Protein AF-A0A4Q2XQB8-F1 (afdb_monomer)

Solvent-accessible surface area (backbone atoms only — not comparable to full-atom values): 8286 Å² total; per-residue (Å²): 107,51,44,61,48,48,54,50,34,58,75,70,64,38,54,69,57,53,56,72,40,36,87,60,36,54,72,52,36,62,95,35,70,68,56,48,50,53,50,50,52,49,48,51,51,49,50,54,50,52,52,49,52,52,53,24,51,55,29,43,76,73,67,37,41,58,64,20,44,52,60,51,52,63,48,34,77,78,45,74,82,42,67,66,63,52,50,55,49,60,71,40,42,82,76,31,46,70,43,53,49,24,47,50,53,13,54,52,28,52,72,34,88,78,60,35,48,75,61,13,41,55,26,18,51,49,21,28,70,75,37,76,85,41,63,69,26,51,52,48,38,49,54,45,49,54,48,54,64,52,61,79,69,113

Mean predicted aligned error: 4.5 Å

Sequence (154 aa):
MARNDFDRLLAEGNYREIARRQYELAPAIQGDATREDAFRQIVTNLTKIETALSKAGEFSKVGQNYAAWEQLAELREQFPDDPKLGREMELLAPKVADFTKALDEARKLENRTPKQTGSALAWYLKAGDIHPTSTMAQAGIQRVLDEVLTEDGN

Structure (mmCIF, N/CA/C/O backbone):
data_AF-A0A4Q2XQB8-F1
#
_entry.id   AF-A0A4Q2XQB8-F1
#
loop_
_atom_site.group_PDB
_atom_site.id
_atom_site.type_symbol
_atom_site.label_atom_id
_atom_site.label_alt_id
_atom_site.label_comp_id
_atom_site.label_asym_id
_atom_site.label_entity_id
_atom_site.label_seq_id
_atom_site.pdbx_PDB_ins_code
_atom_site.Cartn_x
_atom_site.Cartn_y
_atom_site.Cartn_z
_atom_site.occupancy
_atom_site.B_iso_or_equiv
_atom_site.auth_seq_id
_atom_site.auth_comp_id
_atom_site.auth_asym_id
_atom_site.auth_atom_id
_atom_site.pdbx_PDB_model_num
ATOM 1 N N . MET A 1 1 ? 11.867 1.683 -32.912 1.00 78.06 1 MET A N 1
ATOM 2 C CA . MET A 1 1 ? 10.472 1.373 -32.533 1.00 78.06 1 MET A CA 1
ATOM 3 C C . MET A 1 1 ? 10.358 1.188 -31.025 1.00 78.06 1 MET A C 1
ATOM 5 O O . MET A 1 1 ? 9.792 2.066 -30.398 1.00 78.06 1 MET A O 1
ATOM 9 N N . ALA A 1 2 ? 11.020 0.185 -30.435 1.00 83.44 2 ALA A N 1
ATOM 10 C CA . ALA A 1 2 ? 11.002 -0.079 -28.986 1.00 83.44 2 ALA A CA 1
ATOM 11 C C . ALA A 1 2 ? 11.373 1.123 -28.085 1.00 83.44 2 ALA A C 1
ATOM 13 O O . ALA A 1 2 ? 10.753 1.326 -27.050 1.00 83.44 2 ALA A O 1
ATOM 14 N N . ARG A 1 3 ? 12.319 1.984 -28.492 1.00 85.56 3 ARG A N 1
ATOM 15 C CA . ARG A 1 3 ? 12.633 3.223 -27.748 1.00 85.56 3 ARG A CA 1
ATOM 16 C C . ARG A 1 3 ? 11.465 4.219 -27.711 1.00 85.56 3 ARG A C 1
ATOM 18 O O . ARG A 1 3 ? 11.163 4.758 -26.656 1.00 85.56 3 ARG A O 1
ATOM 25 N N . ASN A 1 4 ? 10.781 4.417 -28.839 1.00 91.31 4 ASN A N 1
ATOM 26 C CA . ASN A 1 4 ? 9.598 5.284 -28.904 1.00 91.31 4 ASN A CA 1
ATOM 27 C C . ASN A 1 4 ? 8.425 4.668 -28.129 1.00 91.31 4 ASN A C 1
ATOM 29 O O . ASN A 1 4 ? 7.632 5.392 -27.536 1.00 91.31 4 ASN A O 1
ATOM 33 N N . ASP A 1 5 ? 8.327 3.335 -28.114 1.00 93.19 5 ASP A N 1
ATOM 34 C CA . ASP A 1 5 ? 7.340 2.631 -27.298 1.00 93.19 5 ASP A CA 1
ATOM 35 C C . ASP A 1 5 ? 7.600 2.823 -25.804 1.00 93.19 5 ASP A C 1
ATOM 37 O O . ASP A 1 5 ? 6.644 3.044 -25.069 1.00 93.19 5 ASP A O 1
ATOM 41 N N . PHE A 1 6 ? 8.860 2.778 -25.355 1.00 96.12 6 PHE A N 1
ATOM 42 C CA . PHE A 1 6 ? 9.209 3.090 -23.968 1.00 96.12 6 PHE A CA 1
ATOM 43 C C . PHE A 1 6 ? 8.726 4.492 -23.586 1.00 96.12 6 PHE A C 1
ATOM 45 O O . PHE A 1 6 ? 8.015 4.636 -22.596 1.00 96.12 6 PHE A O 1
ATOM 52 N N . ASP A 1 7 ? 9.042 5.502 -24.402 1.00 95.94 7 ASP A N 1
ATOM 53 C CA . ASP A 1 7 ? 8.639 6.888 -24.138 1.00 95.94 7 ASP A CA 1
ATOM 54 C C . ASP A 1 7 ? 7.114 7.046 -24.111 1.00 95.94 7 ASP A C 1
ATOM 56 O O . ASP A 1 7 ? 6.570 7.718 -23.235 1.00 95.94 7 ASP A O 1
ATOM 60 N N . ARG A 1 8 ? 6.411 6.388 -25.041 1.00 96.88 8 ARG A N 1
ATOM 61 C CA . ARG A 1 8 ? 4.948 6.388 -25.086 1.00 96.88 8 ARG A CA 1
ATOM 62 C C . ARG A 1 8 ? 4.351 5.746 -23.835 1.00 96.88 8 ARG A C 1
ATOM 64 O O . ARG A 1 8 ? 3.494 6.349 -23.201 1.00 96.88 8 ARG A O 1
ATOM 71 N N . LEU A 1 9 ? 4.810 4.552 -23.457 1.00 96.31 9 LEU A N 1
ATOM 72 C CA . LEU A 1 9 ? 4.318 3.858 -22.263 1.00 96.31 9 LEU A CA 1
ATOM 73 C C . LEU A 1 9 ? 4.630 4.644 -20.985 1.00 96.31 9 LEU A C 1
ATOM 75 O O . LEU A 1 9 ? 3.819 4.649 -20.064 1.00 96.31 9 LEU A O 1
ATOM 79 N N . LEU A 1 10 ? 5.786 5.310 -20.933 1.00 95.69 10 LEU A N 1
ATOM 80 C CA . LEU A 1 10 ? 6.184 6.155 -19.812 1.00 95.69 10 LEU A CA 1
ATOM 81 C C . LEU A 1 10 ? 5.248 7.360 -19.681 1.00 95.69 10 LEU A C 1
ATOM 83 O O . LEU A 1 10 ? 4.768 7.637 -18.585 1.00 95.69 10 LEU A O 1
ATOM 87 N N . ALA A 1 11 ? 4.949 8.029 -20.797 1.00 95.94 11 ALA A N 1
ATOM 88 C CA . ALA A 1 11 ? 4.020 9.156 -20.844 1.00 95.94 11 ALA A CA 1
ATOM 89 C C . ALA A 1 11 ? 2.573 8.750 -20.515 1.00 95.94 11 ALA A C 1
ATOM 91 O O . ALA A 1 11 ? 1.844 9.519 -19.898 1.00 95.94 11 ALA A O 1
ATOM 92 N N . GLU A 1 12 ? 2.162 7.540 -20.897 1.00 95.19 12 GLU A N 1
ATOM 93 C CA . GLU A 1 12 ? 0.846 6.973 -20.579 1.00 95.19 12 GLU A CA 1
ATOM 94 C C . GLU A 1 12 ? 0.745 6.436 -19.136 1.00 95.19 12 GLU A C 1
ATOM 96 O O . GLU A 1 12 ? -0.332 6.013 -18.725 1.00 95.19 12 GLU A O 1
ATOM 101 N N . GLY A 1 13 ? 1.844 6.397 -18.370 1.00 94.12 13 GLY A N 1
ATOM 102 C CA . GLY A 1 13 ? 1.863 5.798 -17.027 1.00 94.12 13 GLY A CA 1
ATOM 103 C C . GLY A 1 13 ? 1.722 4.269 -17.024 1.00 94.12 13 GLY A C 1
ATOM 104 O O . GLY A 1 13 ? 1.442 3.658 -15.993 1.00 94.12 13 GLY A O 1
ATOM 105 N N . ASN A 1 14 ? 1.947 3.614 -18.166 1.00 95.88 14 ASN A N 1
ATOM 106 C CA . ASN A 1 14 ? 1.797 2.171 -18.361 1.00 95.88 14 ASN A CA 1
ATOM 107 C C . ASN A 1 14 ? 3.006 1.381 -17.816 1.00 95.88 14 ASN A C 1
ATOM 109 O O . ASN A 1 14 ? 3.609 0.547 -18.497 1.00 95.88 14 ASN A O 1
ATOM 113 N N . TYR A 1 15 ? 3.359 1.619 -16.550 1.00 96.44 15 TYR A N 1
ATOM 114 C CA . TYR A 1 15 ? 4.560 1.089 -15.895 1.00 96.44 15 TYR A CA 1
ATOM 115 C C . TYR A 1 15 ? 4.623 -0.441 -15.885 1.00 96.44 15 TYR A C 1
ATOM 117 O O . TYR A 1 15 ? 5.683 -1.030 -16.098 1.00 96.44 15 TYR A O 1
ATOM 125 N N . ARG A 1 16 ? 3.483 -1.109 -15.684 1.00 95.94 16 ARG A N 1
ATOM 126 C CA . ARG A 1 16 ? 3.410 -2.579 -15.696 1.00 95.94 16 ARG A CA 1
ATOM 127 C C . ARG A 1 16 ? 3.739 -3.168 -17.063 1.00 95.94 16 ARG A C 1
ATOM 129 O O . ARG A 1 16 ? 4.392 -4.207 -17.127 1.00 95.94 16 ARG A O 1
ATOM 136 N N . GLU A 1 17 ? 3.333 -2.501 -18.140 1.00 96.19 17 GLU A N 1
ATOM 137 C CA . GLU A 1 17 ? 3.660 -2.937 -19.498 1.00 96.19 17 GLU A CA 1
ATOM 138 C C . GLU A 1 17 ? 5.144 -2.698 -19.811 1.00 96.19 17 GLU A C 1
ATOM 140 O O . GLU A 1 17 ? 5.779 -3.550 -20.431 1.00 96.19 17 GLU A O 1
ATOM 145 N N . ILE A 1 18 ? 5.732 -1.609 -19.296 1.00 96.06 18 ILE A N 1
ATOM 146 C CA . ILE A 1 18 ? 7.184 -1.373 -19.365 1.00 96.06 18 ILE A CA 1
ATOM 147 C C . ILE A 1 18 ? 7.952 -2.528 -18.712 1.00 96.06 18 ILE A C 1
ATOM 149 O O . ILE A 1 18 ? 8.858 -3.089 -19.327 1.00 96.06 18 ILE A O 1
ATOM 153 N N . ALA A 1 19 ? 7.575 -2.926 -17.493 1.00 95.12 19 ALA A N 1
ATOM 154 C CA . ALA A 1 19 ? 8.220 -4.050 -16.814 1.00 95.12 19 ALA A CA 1
ATOM 155 C C . ALA A 1 19 ? 7.983 -5.385 -17.530 1.00 95.12 19 ALA A C 1
ATOM 157 O O . ALA A 1 19 ? 8.902 -6.193 -17.647 1.00 95.12 19 ALA A O 1
ATOM 158 N N . ARG A 1 20 ? 6.780 -5.620 -18.067 1.00 95.12 20 ARG A N 1
ATOM 159 C CA . ARG A 1 20 ? 6.480 -6.828 -18.850 1.00 95.12 20 ARG A CA 1
ATOM 160 C C . ARG A 1 20 ? 7.372 -6.940 -20.087 1.00 95.12 20 ARG A C 1
ATOM 162 O O . ARG A 1 20 ? 7.856 -8.027 -20.396 1.00 95.12 20 ARG A O 1
ATOM 169 N N . ARG A 1 21 ? 7.611 -5.821 -20.773 1.00 95.62 21 ARG A N 1
ATOM 170 C CA . ARG A 1 21 ? 8.455 -5.727 -21.973 1.00 95.62 21 ARG A CA 1
ATOM 171 C C . ARG A 1 21 ? 9.924 -5.426 -21.652 1.00 95.62 21 ARG A C 1
ATOM 173 O O . ARG A 1 21 ? 10.668 -5.034 -22.545 1.00 95.62 21 ARG A O 1
ATOM 180 N N . GLN A 1 22 ? 10.384 -5.648 -20.417 1.00 93.75 22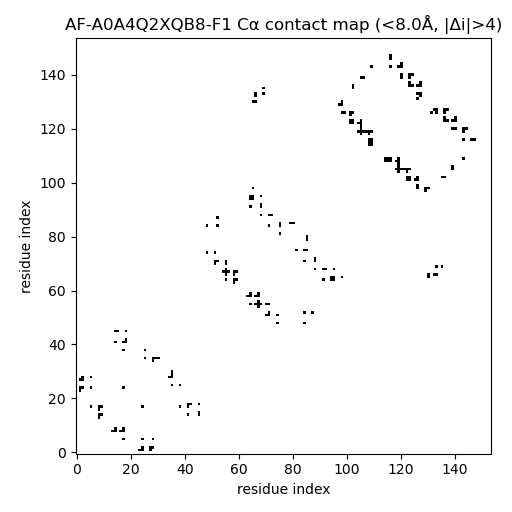 GLN A N 1
ATOM 181 C CA . GLN A 1 22 ? 11.744 -5.298 -19.981 1.00 93.75 22 GLN A CA 1
ATOM 182 C C . GLN A 1 22 ? 12.862 -5.812 -20.896 1.00 93.75 22 GLN A C 1
ATOM 184 O O . GLN A 1 22 ? 13.796 -5.075 -21.195 1.00 93.75 22 GLN A O 1
ATOM 189 N N . TYR A 1 23 ? 12.756 -7.052 -21.382 1.00 93.38 23 TYR A N 1
ATOM 190 C CA . TYR A 1 23 ? 13.778 -7.662 -22.238 1.00 93.38 23 TYR A CA 1
ATOM 191 C C . TYR A 1 23 ? 13.829 -7.050 -23.645 1.00 93.38 23 TYR A C 1
ATOM 193 O O . TYR A 1 23 ? 14.853 -7.142 -24.315 1.00 93.38 23 TYR A O 1
ATOM 201 N N . GLU A 1 24 ? 12.740 -6.418 -24.084 1.00 94.25 24 GLU A N 1
ATOM 202 C CA . GLU A 1 24 ? 12.658 -5.693 -25.352 1.00 94.25 24 GLU A CA 1
ATOM 203 C C . GLU A 1 24 ? 13.101 -4.231 -25.186 1.00 94.25 24 GLU A C 1
ATOM 205 O O . GLU A 1 24 ? 13.848 -3.701 -26.009 1.00 94.25 24 GLU A O 1
ATOM 210 N N . LEU A 1 25 ? 12.644 -3.573 -24.116 1.00 93.81 25 LEU A N 1
ATOM 211 C CA . LEU A 1 25 ? 12.842 -2.140 -23.908 1.00 93.81 25 LEU A CA 1
ATOM 212 C C . LEU A 1 25 ? 14.238 -1.812 -23.367 1.00 93.81 25 LEU A C 1
ATOM 214 O O . LEU A 1 25 ? 14.819 -0.822 -23.804 1.00 93.81 25 LEU A O 1
ATOM 218 N N . ALA A 1 26 ? 14.805 -2.634 -22.475 1.00 93.38 26 ALA A N 1
ATOM 219 C CA . ALA A 1 26 ? 16.089 -2.337 -21.836 1.00 93.38 26 ALA A CA 1
ATOM 220 C C . ALA A 1 26 ? 17.258 -2.192 -22.837 1.00 93.38 26 ALA A C 1
ATOM 222 O O . ALA A 1 26 ? 17.979 -1.199 -22.748 1.00 93.38 26 ALA A O 1
ATOM 223 N N . PRO A 1 27 ? 17.434 -3.074 -23.846 1.00 95.56 27 PRO A N 1
ATOM 224 C CA . PRO A 1 27 ? 18.454 -2.860 -24.876 1.00 95.56 27 PRO A CA 1
ATOM 225 C C . PRO A 1 27 ? 18.167 -1.634 -25.755 1.00 95.56 27 PRO A C 1
ATOM 227 O O . PRO A 1 27 ? 19.086 -0.976 -26.232 1.00 95.56 27 PRO A O 1
ATOM 230 N N . ALA A 1 28 ? 16.891 -1.304 -25.979 1.00 94.12 28 ALA A N 1
ATOM 231 C CA . ALA A 1 28 ? 16.488 -0.206 -26.857 1.00 94.12 28 ALA A CA 1
ATOM 232 C C . ALA A 1 28 ? 16.742 1.189 -26.259 1.00 94.12 28 ALA A C 1
ATOM 234 O O . ALA A 1 28 ? 16.848 2.167 -27.007 1.00 94.12 28 ALA A O 1
ATOM 235 N N . ILE A 1 29 ? 16.823 1.283 -24.932 1.00 95.19 29 ILE A N 1
ATOM 236 C CA . ILE A 1 29 ? 17.142 2.515 -24.199 1.00 95.19 29 ILE A CA 1
ATOM 237 C C . ILE A 1 29 ? 18.613 2.588 -23.770 1.00 95.19 29 ILE A C 1
ATOM 239 O O . ILE A 1 29 ? 19.011 3.581 -23.169 1.00 95.19 29 ILE A O 1
ATOM 243 N N . GLN A 1 30 ? 19.416 1.568 -24.093 1.00 94.31 30 GLN A N 1
ATOM 244 C CA . GLN A 1 30 ? 20.813 1.493 -23.683 1.00 94.31 30 GLN A CA 1
ATOM 245 C C . GLN A 1 30 ? 21.618 2.707 -24.175 1.00 94.31 30 GLN A C 1
ATOM 247 O O . GLN A 1 30 ? 21.525 3.112 -25.337 1.00 94.31 30 GLN A O 1
ATOM 252 N N . GLY A 1 31 ? 22.440 3.265 -23.287 1.00 93.56 31 GLY A N 1
ATOM 253 C CA . GLY A 1 31 ? 23.252 4.454 -23.549 1.00 93.56 31 GLY A CA 1
ATOM 254 C C . GLY A 1 31 ? 22.504 5.773 -23.344 1.00 93.56 31 GLY A C 1
ATOM 255 O O . GLY A 1 31 ? 23.075 6.835 -23.583 1.00 93.56 31 GLY A O 1
ATOM 256 N N . ASP A 1 32 ? 21.249 5.728 -22.893 1.00 96.00 32 ASP A N 1
ATOM 257 C CA . ASP A 1 32 ? 20.484 6.895 -22.466 1.00 96.00 32 ASP A CA 1
ATOM 258 C C . ASP A 1 32 ? 20.265 6.863 -20.952 1.00 96.00 32 ASP A C 1
ATOM 260 O O . ASP A 1 32 ? 19.365 6.189 -20.451 1.00 96.00 32 ASP A O 1
ATOM 264 N N . ALA A 1 33 ? 21.086 7.619 -20.223 1.00 96.25 33 ALA A N 1
ATOM 265 C CA . ALA A 1 33 ? 21.081 7.602 -18.764 1.00 96.25 33 ALA A CA 1
ATOM 266 C C . ALA A 1 33 ? 19.718 7.978 -18.155 1.00 96.25 33 ALA A C 1
ATOM 268 O O . ALA A 1 33 ? 19.319 7.398 -17.150 1.00 96.25 33 ALA A O 1
ATOM 269 N N . THR A 1 34 ? 18.980 8.914 -18.763 1.00 95.88 34 THR A N 1
ATOM 270 C CA . THR A 1 34 ? 17.672 9.346 -18.252 1.00 95.88 34 THR A CA 1
ATOM 271 C C . THR A 1 34 ? 16.631 8.241 -18.394 1.00 95.88 34 THR A C 1
ATOM 273 O O . THR A 1 34 ? 15.879 7.970 -17.458 1.00 95.88 34 THR A O 1
ATOM 276 N N . ARG A 1 35 ? 16.586 7.575 -19.552 1.00 96.06 35 ARG A N 1
ATOM 277 C CA . ARG A 1 35 ? 15.649 6.467 -19.781 1.00 96.06 35 ARG A CA 1
ATOM 278 C C . ARG A 1 35 ? 16.014 5.243 -18.949 1.00 96.06 35 ARG A C 1
ATOM 280 O O . ARG A 1 35 ? 15.122 4.607 -18.394 1.00 96.06 35 ARG A O 1
ATOM 287 N N . GLU A 1 36 ? 17.302 4.930 -18.837 1.00 97.00 36 GLU A N 1
ATOM 288 C CA . GLU A 1 36 ? 17.791 3.834 -17.997 1.00 97.00 36 GLU A CA 1
ATOM 289 C C . GLU A 1 36 ? 17.442 4.043 -16.518 1.00 97.00 36 GLU A C 1
ATOM 291 O O . GLU A 1 36 ? 17.016 3.096 -15.853 1.00 97.00 36 GLU A O 1
ATOM 296 N N . ASP A 1 37 ? 17.574 5.270 -16.006 1.00 97.56 37 ASP A N 1
ATOM 297 C CA . ASP A 1 37 ? 17.207 5.603 -14.628 1.00 97.56 37 ASP A CA 1
ATOM 298 C C . ASP A 1 37 ? 15.692 5.500 -14.401 1.00 97.56 37 ASP A C 1
ATOM 300 O O . ASP A 1 37 ? 15.243 4.807 -13.485 1.00 97.56 37 ASP A O 1
ATOM 304 N N . ALA A 1 38 ? 14.887 6.066 -15.308 1.00 96.69 38 ALA A N 1
ATOM 305 C CA . ALA A 1 38 ? 13.431 5.932 -15.263 1.00 96.69 38 ALA A CA 1
ATOM 306 C C . ALA A 1 38 ? 12.991 4.458 -15.288 1.00 96.69 38 ALA A C 1
ATOM 308 O O . ALA A 1 38 ? 12.158 4.032 -14.485 1.00 96.69 38 ALA A O 1
ATOM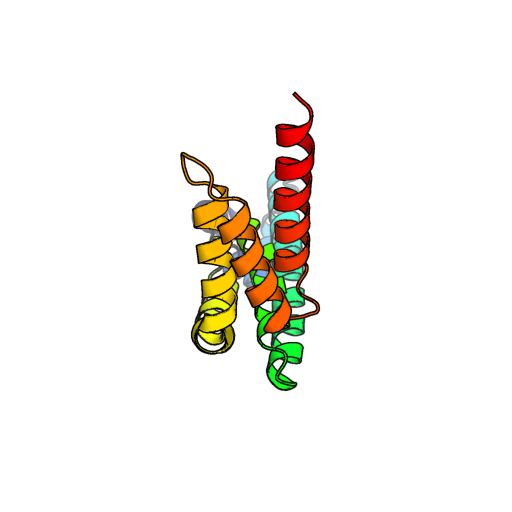 309 N N . PHE A 1 39 ? 13.584 3.651 -16.170 1.00 97.06 39 PHE A N 1
ATOM 310 C CA . PHE A 1 39 ? 13.318 2.218 -16.257 1.00 97.06 39 PHE A CA 1
ATOM 311 C C . PHE A 1 39 ? 13.674 1.489 -14.953 1.00 97.06 39 PHE A C 1
ATOM 313 O O . PHE A 1 39 ? 12.872 0.706 -14.437 1.00 97.06 39 PHE A O 1
ATOM 320 N N . ARG A 1 40 ? 14.843 1.780 -14.370 1.00 96.44 40 ARG A N 1
ATOM 321 C CA . ARG A 1 40 ? 15.279 1.208 -13.088 1.00 96.44 40 ARG A CA 1
ATOM 322 C C . ARG A 1 40 ? 14.324 1.562 -11.951 1.00 96.44 40 ARG A C 1
ATOM 324 O O . ARG A 1 40 ? 13.985 0.685 -11.150 1.00 96.44 40 ARG A O 1
ATOM 331 N N . GLN A 1 41 ? 13.877 2.814 -11.884 1.00 96.88 41 GLN A N 1
ATOM 332 C CA . GLN A 1 41 ? 12.930 3.262 -10.868 1.00 96.88 41 GLN A CA 1
ATOM 333 C C . GLN A 1 41 ? 11.589 2.534 -11.008 1.00 96.88 41 GLN A C 1
ATOM 335 O O . GLN A 1 41 ? 11.040 2.063 -10.012 1.00 96.88 41 GLN A O 1
ATOM 340 N N . ILE A 1 42 ? 11.092 2.367 -12.237 1.00 96.50 42 ILE A N 1
ATOM 341 C CA . ILE A 1 42 ? 9.852 1.632 -12.522 1.00 96.50 42 ILE A CA 1
ATOM 342 C C . ILE A 1 42 ? 9.953 0.178 -12.057 1.00 96.50 42 ILE A C 1
ATOM 344 O O . ILE A 1 42 ? 9.077 -0.295 -11.333 1.00 96.50 42 ILE A O 1
ATOM 348 N N . VAL A 1 43 ? 11.025 -0.527 -12.427 1.00 94.88 43 VAL A N 1
ATOM 349 C CA . VAL A 1 43 ? 11.223 -1.931 -12.032 1.00 94.88 43 VAL A CA 1
ATOM 350 C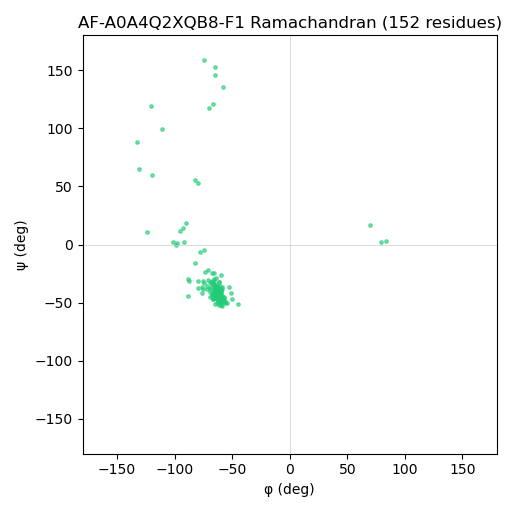 C . VAL A 1 43 ? 11.343 -2.062 -10.512 1.00 94.88 43 VAL A C 1
ATOM 352 O O . VAL A 1 43 ? 10.737 -2.959 -9.923 1.00 94.88 43 VAL A O 1
ATOM 355 N N . THR A 1 44 ? 12.058 -1.145 -9.857 1.00 96.56 44 THR A N 1
ATOM 356 C CA . THR A 1 44 ? 12.184 -1.108 -8.391 1.00 96.56 44 THR A CA 1
ATOM 357 C C . THR A 1 44 ? 10.825 -0.907 -7.718 1.00 96.56 44 THR A C 1
ATOM 359 O O . THR A 1 44 ? 10.454 -1.673 -6.826 1.00 96.56 44 THR A O 1
ATOM 362 N N . ASN A 1 45 ? 10.051 0.077 -8.178 1.00 96.69 45 ASN A N 1
ATOM 363 C CA . ASN A 1 45 ? 8.722 0.376 -7.648 1.00 96.69 45 ASN A CA 1
ATOM 364 C C . ASN A 1 45 ? 7.772 -0.812 -7.819 1.00 96.69 45 ASN A C 1
ATOM 366 O O . ASN A 1 45 ? 7.123 -1.231 -6.862 1.00 96.69 45 ASN A O 1
ATOM 370 N N . LEU A 1 46 ? 7.736 -1.415 -9.007 1.00 97.06 46 LEU A N 1
ATOM 371 C CA . LEU A 1 46 ? 6.887 -2.576 -9.263 1.00 97.06 46 LEU A CA 1
ATOM 372 C C . LEU A 1 46 ? 7.314 -3.795 -8.449 1.00 97.06 46 LEU A C 1
ATOM 374 O O . LEU A 1 46 ? 6.456 -4.511 -7.948 1.00 97.06 46 LEU A O 1
ATOM 378 N N . THR A 1 47 ? 8.613 -4.004 -8.235 1.00 96.00 47 THR A N 1
ATOM 379 C CA . THR A 1 47 ? 9.105 -5.078 -7.358 1.00 96.00 47 THR A CA 1
ATOM 380 C C . THR A 1 47 ? 8.627 -4.882 -5.918 1.00 96.00 47 THR A C 1
ATOM 382 O O . THR A 1 47 ? 8.184 -5.841 -5.278 1.00 96.00 47 THR A O 1
ATOM 385 N N . LYS A 1 48 ? 8.651 -3.640 -5.412 1.00 96.75 48 LYS A N 1
ATOM 386 C CA . LYS A 1 48 ? 8.097 -3.293 -4.094 1.00 96.75 48 LYS A CA 1
ATOM 387 C C . LYS A 1 48 ? 6.600 -3.608 -4.024 1.00 96.75 48 LYS A C 1
ATOM 389 O O . LYS A 1 48 ? 6.162 -4.236 -3.061 1.00 96.75 48 LYS A O 1
ATOM 394 N N . ILE A 1 49 ? 5.842 -3.235 -5.058 1.00 97.44 49 ILE A N 1
ATOM 395 C CA . ILE A 1 49 ? 4.403 -3.518 -5.153 1.00 97.44 49 ILE A CA 1
ATOM 396 C C . ILE A 1 49 ? 4.131 -5.023 -5.170 1.00 97.44 49 ILE A C 1
ATOM 398 O O . ILE A 1 49 ? 3.365 -5.513 -4.347 1.00 97.44 49 ILE A O 1
ATOM 402 N N . GLU A 1 50 ? 4.787 -5.784 -6.043 1.00 97.19 50 GLU A N 1
ATOM 403 C CA . GLU A 1 50 ? 4.580 -7.233 -6.150 1.00 97.19 50 GLU A CA 1
ATOM 404 C C . GLU A 1 50 ? 4.946 -7.980 -4.862 1.00 97.19 50 GLU A C 1
ATOM 406 O O . GLU A 1 50 ? 4.235 -8.900 -4.456 1.00 97.19 50 GLU A O 1
ATOM 411 N N . THR A 1 51 ? 6.006 -7.552 -4.174 1.00 97.38 51 THR A N 1
ATOM 412 C CA . THR A 1 51 ? 6.396 -8.130 -2.879 1.00 97.38 51 THR A CA 1
ATOM 413 C C . THR A 1 51 ? 5.310 -7.913 -1.827 1.00 97.38 51 THR A C 1
ATOM 415 O O . THR A 1 51 ? 4.945 -8.848 -1.111 1.00 97.38 51 THR A O 1
ATOM 418 N N . ALA A 1 52 ? 4.759 -6.700 -1.749 1.00 96.81 52 ALA A N 1
ATOM 419 C CA . ALA A 1 52 ? 3.688 -6.386 -0.811 1.00 96.81 52 ALA A CA 1
ATOM 420 C C . ALA A 1 52 ? 2.389 -7.132 -1.145 1.00 96.81 52 ALA A C 1
ATOM 422 O O . ALA A 1 52 ? 1.766 -7.688 -0.244 1.00 96.81 52 ALA A O 1
ATOM 423 N N . LEU A 1 53 ? 2.015 -7.219 -2.427 1.00 97.94 53 LEU A N 1
ATOM 424 C CA . LEU A 1 53 ? 0.841 -7.978 -2.872 1.00 97.94 53 LEU A CA 1
ATOM 425 C C . LEU A 1 53 ? 0.974 -9.466 -2.540 1.00 97.94 53 LEU A C 1
ATOM 427 O O . LEU A 1 53 ? 0.026 -10.071 -2.046 1.00 97.94 53 LEU A O 1
ATOM 431 N N . SER A 1 54 ? 2.157 -10.046 -2.755 1.00 97.62 54 SER A N 1
ATOM 432 C CA . SER A 1 54 ? 2.441 -11.434 -2.385 1.00 97.62 54 SER A CA 1
ATOM 433 C C . SER A 1 54 ? 2.264 -11.653 -0.879 1.00 97.62 54 SER A C 1
ATOM 435 O O . SER A 1 54 ? 1.510 -12.530 -0.455 1.00 97.62 54 SER A O 1
ATOM 437 N N . LYS A 1 55 ? 2.868 -10.787 -0.056 1.00 96.12 55 LYS A N 1
ATOM 438 C CA . LYS A 1 55 ? 2.769 -10.851 1.408 1.00 96.12 55 LYS A CA 1
ATOM 439 C C . LYS A 1 55 ? 1.328 -10.670 1.909 1.00 96.12 55 LYS A C 1
ATOM 441 O O . LYS A 1 55 ? 0.881 -11.429 2.765 1.00 96.12 55 LYS A O 1
ATOM 446 N N . ALA A 1 56 ? 0.585 -9.712 1.355 1.00 96.31 56 ALA A N 1
ATOM 447 C CA . ALA A 1 56 ? -0.830 -9.501 1.660 1.00 96.31 56 ALA A CA 1
ATOM 448 C C . ALA A 1 56 ? -1.689 -10.715 1.266 1.00 96.31 56 ALA A C 1
ATOM 450 O O . ALA A 1 56 ? -2.590 -11.108 2.009 1.00 96.31 56 ALA A O 1
ATOM 451 N N . GLY A 1 57 ? -1.370 -11.358 0.139 1.00 96.31 57 GLY A N 1
ATOM 452 C CA . GLY A 1 57 ? -1.986 -12.613 -0.282 1.00 96.31 57 GLY A CA 1
ATOM 453 C C . GLY A 1 57 ? -1.781 -13.735 0.737 1.00 96.31 57 GLY A C 1
ATOM 454 O O . GLY A 1 57 ? -2.744 -14.413 1.095 1.00 96.31 57 GLY A O 1
ATOM 455 N N . GLU A 1 58 ? -0.562 -13.899 1.259 1.00 96.75 58 GLU A N 1
ATOM 456 C CA . GLU A 1 58 ? -0.281 -14.878 2.319 1.00 96.75 58 GLU A CA 1
ATOM 457 C C . GLU A 1 58 ? -1.063 -14.580 3.605 1.00 96.75 58 GLU A C 1
ATOM 459 O O . GLU A 1 58 ? -1.671 -15.488 4.172 1.00 96.75 58 GLU A O 1
ATOM 464 N N . PHE A 1 59 ? -1.152 -13.313 4.022 1.00 95.38 59 PHE A N 1
ATOM 465 C CA . PHE A 1 59 ? -1.987 -12.929 5.164 1.00 95.38 59 PHE A CA 1
ATOM 466 C C . PHE A 1 59 ? -3.467 -13.239 4.947 1.00 95.38 59 PHE A C 1
ATOM 468 O O . PHE A 1 59 ? -4.114 -13.799 5.834 1.00 95.38 59 PHE A O 1
ATOM 475 N N . SER A 1 60 ? -4.010 -12.934 3.767 1.00 93.94 60 SER A N 1
ATOM 476 C CA . SER A 1 60 ? -5.417 -13.216 3.471 1.00 93.94 60 SER A CA 1
ATOM 477 C C . SER A 1 60 ? -5.713 -14.721 3.490 1.00 93.94 60 SER A C 1
ATOM 479 O O . SER A 1 60 ? -6.757 -15.123 4.008 1.00 93.94 60 SER A O 1
ATOM 481 N N . LYS A 1 61 ? -4.783 -15.570 3.019 1.00 95.44 61 LYS A N 1
ATOM 482 C CA . LYS A 1 61 ? -4.920 -17.040 3.069 1.00 95.44 61 LYS A CA 1
ATOM 483 C C . LYS A 1 61 ? -5.042 -17.579 4.493 1.00 95.44 61 LYS A C 1
ATOM 485 O O . LYS A 1 61 ? -5.783 -18.533 4.710 1.00 95.44 61 LYS A O 1
ATOM 490 N N . VAL A 1 62 ? -4.349 -16.971 5.456 1.00 95.50 62 VAL A N 1
ATOM 491 C CA . VAL A 1 62 ? -4.417 -17.357 6.878 1.00 95.50 62 VAL A CA 1
ATOM 492 C C . VAL A 1 62 ? -5.469 -16.567 7.668 1.00 95.50 62 VAL A C 1
ATOM 494 O O . VAL A 1 62 ? -5.464 -16.579 8.895 1.00 95.50 62 VAL A O 1
ATOM 497 N N . GLY A 1 63 ? -6.379 -15.866 6.981 1.00 93.12 63 GLY A N 1
ATOM 498 C CA . GLY A 1 63 ? -7.481 -15.121 7.598 1.00 93.12 63 GLY A CA 1
ATOM 499 C C . GLY A 1 63 ? -7.097 -13.755 8.177 1.00 93.12 63 GLY A C 1
ATOM 500 O O . GLY A 1 63 ? -7.959 -13.054 8.701 1.00 93.12 63 GLY A O 1
ATOM 501 N N . GLN A 1 64 ? -5.843 -13.324 8.040 1.00 95.56 64 GLN A N 1
ATOM 502 C CA . GLN A 1 64 ? -5.344 -12.032 8.523 1.00 95.56 64 GLN A CA 1
ATOM 503 C C . GLN A 1 64 ? -5.658 -10.895 7.531 1.00 95.56 64 GLN A C 1
ATOM 505 O O . GLN A 1 64 ? -4.773 -10.173 7.075 1.00 95.56 64 GLN A O 1
ATOM 510 N N . ASN A 1 65 ? -6.937 -10.726 7.178 1.00 97.31 65 ASN A N 1
ATOM 511 C CA . ASN A 1 65 ? -7.364 -9.753 6.162 1.00 97.31 65 ASN A CA 1
ATO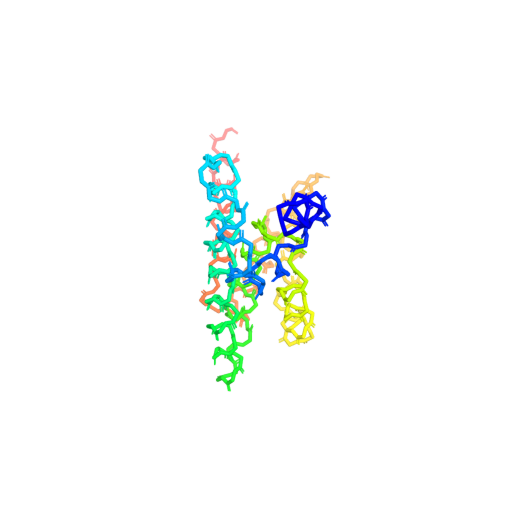M 512 C C . ASN A 1 65 ? -7.090 -8.294 6.568 1.00 97.31 65 ASN A C 1
ATOM 514 O O . ASN A 1 65 ? -6.731 -7.499 5.705 1.00 97.31 65 ASN A O 1
ATOM 518 N N . TYR A 1 66 ? -7.201 -7.952 7.858 1.00 97.12 66 TYR A N 1
ATOM 519 C CA . TYR A 1 66 ? -6.892 -6.603 8.354 1.00 97.12 66 TYR A CA 1
ATOM 520 C C . TYR A 1 66 ? -5.418 -6.243 8.135 1.00 97.12 66 TYR A C 1
ATOM 522 O O . TYR A 1 66 ? -5.121 -5.212 7.541 1.00 97.12 66 TYR A O 1
ATOM 530 N N . ALA A 1 67 ? -4.502 -7.147 8.501 1.00 95.50 67 ALA A N 1
ATOM 531 C CA . ALA A 1 67 ? -3.067 -6.957 8.291 1.00 95.50 67 ALA A CA 1
ATOM 532 C C . ALA A 1 67 ? -2.698 -6.906 6.798 1.00 95.50 67 ALA A C 1
ATOM 534 O O . ALA A 1 67 ? -1.835 -6.123 6.397 1.00 95.50 67 ALA A O 1
ATOM 535 N N . ALA A 1 68 ? -3.362 -7.724 5.969 1.00 97.12 68 ALA A N 1
ATOM 536 C CA . ALA A 1 68 ? -3.212 -7.679 4.517 1.00 97.12 68 ALA A CA 1
ATOM 537 C C . ALA A 1 68 ? -3.611 -6.306 3.962 1.00 97.12 68 ALA A C 1
ATOM 539 O O . ALA A 1 68 ? -2.857 -5.703 3.203 1.00 97.12 68 ALA A O 1
ATOM 540 N N . TRP A 1 69 ? -4.780 -5.802 4.362 1.00 97.75 69 TRP A N 1
ATOM 541 C CA . TRP A 1 69 ? -5.284 -4.518 3.895 1.00 97.75 69 TRP A CA 1
ATOM 542 C C . TRP 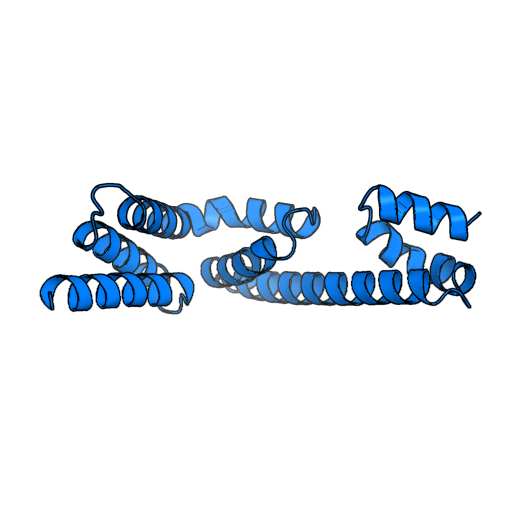A 1 69 ? -4.408 -3.357 4.357 1.00 97.75 69 TRP A C 1
ATOM 544 O O . TRP A 1 69 ? -4.067 -2.511 3.540 1.00 97.75 69 TRP A O 1
ATOM 554 N N . GLU A 1 70 ? -3.993 -3.337 5.623 1.00 95.44 70 GLU A N 1
ATOM 555 C CA . GLU A 1 70 ? -3.212 -2.234 6.191 1.00 95.44 70 GLU A CA 1
ATOM 556 C C . GLU A 1 70 ? -1.860 -2.060 5.485 1.00 95.44 70 GLU A C 1
ATOM 558 O O . GLU A 1 70 ? -1.490 -0.944 5.120 1.00 95.44 70 GLU A O 1
ATOM 563 N N . GLN A 1 71 ? -1.174 -3.166 5.170 1.00 94.69 71 GLN A N 1
ATOM 564 C CA . GLN A 1 71 ? 0.069 -3.119 4.391 1.00 94.69 71 GLN A CA 1
ATOM 565 C C . GLN A 1 71 ? -0.136 -2.588 2.969 1.00 94.69 71 GLN A C 1
ATOM 567 O O . GLN A 1 71 ? 0.721 -1.877 2.444 1.00 94.69 71 GLN A O 1
ATOM 572 N N . LEU A 1 72 ? -1.256 -2.933 2.327 1.00 97.38 72 LEU A N 1
ATOM 573 C CA . LEU A 1 72 ? -1.573 -2.417 0.996 1.00 97.38 72 LEU A CA 1
ATOM 574 C C . LEU A 1 72 ? -2.045 -0.959 1.040 1.00 97.38 72 LEU A C 1
ATOM 576 O O . LEU A 1 72 ? -1.763 -0.216 0.105 1.00 97.38 72 LEU A O 1
ATOM 580 N N . ALA A 1 73 ? -2.713 -0.533 2.114 1.00 95.69 73 ALA A N 1
ATOM 581 C CA . ALA A 1 73 ? -3.176 0.838 2.299 1.00 95.69 73 ALA A CA 1
ATOM 582 C C . ALA A 1 73 ? -2.005 1.820 2.421 1.00 95.69 73 ALA A C 1
ATOM 584 O O . ALA A 1 73 ? -1.986 2.819 1.707 1.00 95.69 73 ALA A O 1
ATOM 585 N N . GLU A 1 74 ? -0.990 1.500 3.229 1.00 92.75 74 GLU A N 1
ATOM 586 C CA . GLU A 1 74 ? 0.241 2.303 3.317 1.00 92.75 74 GLU A CA 1
ATOM 587 C C . GLU A 1 74 ? 0.951 2.395 1.955 1.00 92.75 74 GLU A C 1
ATOM 589 O O . GLU A 1 74 ? 1.440 3.446 1.539 1.00 92.75 74 GLU A O 1
ATOM 594 N N . LEU A 1 75 ? 0.974 1.289 1.209 1.00 95.81 75 LEU A N 1
ATOM 595 C CA . LEU A 1 75 ? 1.579 1.261 -0.116 1.00 95.81 75 LEU A CA 1
ATOM 596 C C . LEU A 1 75 ? 0.780 2.065 -1.148 1.00 95.81 75 LEU A C 1
ATOM 598 O O . LEU A 1 75 ? 1.366 2.644 -2.065 1.00 95.81 75 LEU A O 1
ATOM 602 N N . ARG A 1 76 ? -0.546 2.121 -1.001 1.00 95.94 76 ARG A N 1
ATOM 603 C CA . ARG A 1 76 ? -1.442 2.864 -1.892 1.00 95.94 76 ARG A CA 1
ATOM 604 C C . ARG A 1 76 ? -1.219 4.367 -1.817 1.00 95.94 76 ARG A C 1
ATOM 606 O O . ARG A 1 76 ? -1.389 5.029 -2.834 1.00 95.94 76 ARG A O 1
ATOM 613 N N . GLU A 1 77 ? -0.781 4.889 -0.674 1.00 93.88 77 GLU A N 1
ATOM 614 C CA . GLU A 1 77 ? -0.383 6.298 -0.548 1.00 93.88 77 GLU A CA 1
ATOM 615 C C . GLU A 1 77 ? 0.805 6.639 -1.464 1.00 93.88 77 GLU A C 1
ATOM 617 O O . GLU A 1 77 ? 0.882 7.742 -1.998 1.00 93.88 77 GLU A O 1
ATOM 622 N N . GLN A 1 78 ? 1.707 5.678 -1.697 1.00 94.56 78 GLN A N 1
ATOM 623 C CA . GLN A 1 78 ? 2.879 5.849 -2.565 1.00 94.56 78 GLN A CA 1
ATOM 624 C C . GLN A 1 78 ? 2.590 5.526 -4.036 1.00 94.56 78 GLN A C 1
ATOM 626 O O . GLN A 1 78 ? 3.228 6.086 -4.926 1.00 94.56 78 GLN A O 1
ATOM 631 N N . PHE A 1 79 ? 1.647 4.618 -4.301 1.00 95.69 79 PHE A N 1
ATOM 632 C CA . PHE A 1 79 ? 1.309 4.143 -5.646 1.00 95.69 79 PHE A CA 1
ATOM 633 C C . PHE A 1 79 ? -0.211 4.176 -5.886 1.00 95.69 79 PHE A C 1
ATOM 635 O O . PHE A 1 79 ? -0.833 3.122 -6.057 1.00 95.69 79 PHE A O 1
ATOM 642 N N . PRO A 1 80 ? -0.833 5.370 -5.899 1.00 95.19 80 PRO A N 1
ATOM 643 C CA . PRO A 1 80 ? -2.290 5.510 -5.964 1.00 95.19 80 PRO A CA 1
ATOM 644 C C . PRO A 1 80 ? -2.901 4.963 -7.262 1.00 95.19 80 PRO A C 1
ATOM 646 O O . PRO A 1 80 ? -4.036 4.475 -7.236 1.00 95.19 80 PRO A O 1
ATOM 649 N N . ASP A 1 81 ? -2.134 4.984 -8.353 1.00 93.62 81 ASP A N 1
ATOM 650 C CA . ASP A 1 81 ? -2.587 4.635 -9.702 1.00 93.62 81 ASP A CA 1
ATOM 651 C C . ASP A 1 81 ? -2.239 3.197 -10.121 1.00 93.62 81 ASP A C 1
ATOM 653 O O . ASP A 1 81 ? -2.540 2.796 -11.246 1.00 93.62 81 ASP A O 1
ATOM 657 N N . ASP A 1 82 ? -1.608 2.388 -9.253 1.00 97.06 82 ASP A N 1
ATOM 658 C CA . ASP A 1 82 ? -1.286 1.007 -9.622 1.00 97.06 82 ASP A CA 1
ATOM 659 C C . ASP A 1 82 ? -2.566 0.149 -9.710 1.00 97.06 82 ASP A C 1
ATOM 661 O O . ASP A 1 82 ? -3.245 -0.076 -8.700 1.00 97.06 82 ASP A O 1
ATOM 665 N N . PRO A 1 83 ? -2.901 -0.395 -10.896 1.00 95.50 83 PRO A N 1
ATOM 666 C CA . PRO A 1 83 ? -4.198 -1.030 -11.109 1.00 95.50 83 PRO A CA 1
ATOM 667 C C . PRO A 1 83 ? -4.337 -2.364 -10.368 1.00 95.50 83 PRO A C 1
ATOM 669 O O . PRO A 1 83 ? -5.438 -2.743 -9.970 1.00 95.50 83 PRO A O 1
ATOM 672 N N . LYS A 1 84 ? -3.235 -3.099 -10.164 1.00 96.69 84 LYS A N 1
ATOM 673 C CA . LYS A 1 84 ? -3.274 -4.386 -9.456 1.00 96.69 84 LYS A CA 1
ATOM 674 C C . LYS A 1 84 ? -3.407 -4.168 -7.952 1.00 96.69 84 LYS A C 1
ATOM 676 O O . LYS A 1 84 ? -4.205 -4.854 -7.324 1.00 96.69 84 LYS A O 1
ATOM 681 N N . LEU A 1 85 ? -2.677 -3.199 -7.397 1.00 97.69 85 LEU A N 1
ATOM 682 C CA . LEU A 1 85 ? -2.820 -2.783 -6.005 1.00 97.69 85 LEU A CA 1
ATOM 683 C C . LEU A 1 85 ? -4.253 -2.332 -5.713 1.00 97.69 85 LEU A C 1
ATOM 685 O O . LEU A 1 85 ? -4.850 -2.805 -4.749 1.00 97.69 85 LEU A O 1
ATOM 689 N N . GLY A 1 86 ? -4.827 -1.489 -6.578 1.00 96.81 86 GLY A N 1
ATOM 690 C CA . GLY A 1 86 ? -6.219 -1.059 -6.451 1.00 96.81 86 GLY A CA 1
ATOM 691 C C . GLY A 1 86 ? -7.198 -2.230 -6.420 1.00 96.81 86 GLY A C 1
ATOM 692 O O . GLY A 1 86 ? -8.004 -2.331 -5.497 1.00 96.81 86 GLY A O 1
ATOM 693 N N . ARG A 1 87 ? -7.056 -3.170 -7.359 1.00 96.94 87 ARG A N 1
ATOM 694 C CA . ARG A 1 87 ? -7.901 -4.366 -7.425 1.00 96.94 87 ARG A CA 1
ATOM 695 C C . ARG A 1 87 ? -7.803 -5.246 -6.175 1.00 96.94 87 ARG A C 1
ATOM 697 O O . ARG A 1 87 ? -8.829 -5.703 -5.681 1.00 96.94 87 ARG A O 1
ATOM 704 N N . GLU A 1 88 ? -6.603 -5.506 -5.657 1.00 97.44 88 GLU A N 1
ATOM 705 C CA . GLU A 1 88 ? -6.455 -6.322 -4.439 1.00 97.44 88 GLU A CA 1
ATOM 706 C C . GLU A 1 88 ? -7.083 -5.637 -3.217 1.00 97.44 88 GLU A C 1
ATOM 708 O O . GLU A 1 88 ? -7.741 -6.289 -2.404 1.00 97.44 88 GLU A O 1
ATOM 713 N N . MET A 1 89 ? -6.963 -4.310 -3.108 1.00 97.06 89 MET A N 1
ATOM 714 C CA . MET A 1 89 ? -7.639 -3.557 -2.049 1.00 97.06 89 MET A CA 1
ATOM 715 C C . MET A 1 89 ? -9.166 -3.635 -2.161 1.00 97.06 89 MET A C 1
ATOM 717 O O . MET A 1 89 ? -9.833 -3.802 -1.143 1.00 97.06 89 MET A O 1
ATOM 721 N N . GLU A 1 90 ? -9.726 -3.565 -3.371 1.00 96.94 90 GLU A N 1
ATOM 722 C CA . GLU A 1 90 ? -11.169 -3.731 -3.605 1.00 96.94 90 GLU A CA 1
ATOM 723 C C . GLU A 1 90 ? -11.667 -5.121 -3.184 1.00 96.94 90 GLU A C 1
ATOM 725 O O . GLU A 1 90 ? -12.733 -5.243 -2.579 1.00 96.94 90 GLU A O 1
ATOM 730 N N . LEU A 1 91 ? -10.883 -6.173 -3.440 1.00 96.44 91 LEU A N 1
ATOM 731 C CA . LEU A 1 91 ? -11.206 -7.538 -3.011 1.00 96.44 91 LEU A CA 1
ATOM 732 C C . LEU A 1 91 ? -11.154 -7.708 -1.486 1.00 96.44 91 LEU A C 1
ATOM 734 O O . LEU A 1 91 ? -11.893 -8.523 -0.924 1.00 96.44 91 LEU A O 1
ATOM 738 N N . LEU A 1 92 ? -10.281 -6.959 -0.810 1.00 96.62 92 LEU A N 1
ATOM 739 C CA . LEU A 1 92 ? -10.179 -6.952 0.648 1.00 96.62 92 LEU A CA 1
ATOM 740 C C . LEU A 1 92 ? -11.257 -6.089 1.309 1.00 96.62 92 LEU A C 1
ATOM 742 O O . LEU A 1 92 ? -11.699 -6.447 2.396 1.00 96.62 92 LEU A O 1
ATOM 746 N N . ALA A 1 93 ? -11.714 -5.015 0.661 1.00 96.00 93 ALA A N 1
ATOM 747 C CA . ALA A 1 93 ? -12.647 -4.032 1.216 1.00 96.00 93 ALA A CA 1
ATOM 748 C C . ALA A 1 93 ? -13.849 -4.629 1.979 1.00 96.00 93 ALA A C 1
ATOM 750 O O . ALA A 1 93 ? -14.042 -4.257 3.137 1.00 96.00 93 ALA A O 1
ATOM 751 N N . PRO A 1 94 ? -14.633 -5.586 1.435 1.00 96.88 94 PRO A N 1
ATOM 752 C CA . PRO A 1 94 ? -15.763 -6.151 2.176 1.00 96.88 94 PRO A CA 1
ATOM 753 C C . PRO A 1 94 ? -15.341 -6.953 3.417 1.00 96.88 94 PRO A C 1
ATOM 755 O O . PRO A 1 94 ? -16.126 -7.079 4.351 1.00 96.88 94 PRO A O 1
ATOM 758 N N . LYS A 1 95 ? -14.115 -7.491 3.446 1.00 96.31 95 LYS A N 1
ATOM 759 C CA . LYS A 1 95 ? -13.585 -8.295 4.560 1.00 96.31 95 LYS A CA 1
ATOM 760 C C . LYS A 1 95 ? -13.047 -7.451 5.712 1.00 96.31 95 LYS A C 1
ATOM 762 O O . LYS A 1 95 ? -12.804 -8.005 6.776 1.00 96.31 95 LYS A O 1
ATOM 767 N N . VAL A 1 96 ? -12.802 -6.162 5.476 1.00 97.25 96 VAL A N 1
ATOM 768 C CA . VAL A 1 96 ? -12.202 -5.246 6.458 1.00 97.25 96 VAL A CA 1
ATOM 769 C C . VAL A 1 96 ? -13.067 -4.014 6.729 1.00 97.25 96 VAL A C 1
ATOM 771 O O . VAL A 1 96 ? -12.603 -3.051 7.332 1.00 97.25 96 VAL A O 1
ATOM 774 N N . ALA A 1 97 ? -14.314 -4.015 6.252 1.00 97.25 97 ALA A N 1
ATOM 775 C CA . ALA A 1 97 ? -15.168 -2.831 6.212 1.00 97.25 97 ALA A CA 1
ATOM 776 C C . ALA A 1 97 ? -15.469 -2.234 7.598 1.00 97.25 97 ALA A C 1
ATOM 778 O O . ALA A 1 97 ? -15.646 -1.026 7.734 1.00 97.25 97 ALA A O 1
ATOM 779 N N . ASP A 1 98 ? -15.556 -3.066 8.631 1.00 97.19 98 ASP A N 1
ATOM 780 C CA . ASP A 1 98 ? -15.741 -2.647 10.019 1.00 97.19 98 ASP A CA 1
ATOM 781 C C . ASP A 1 98 ? -14.512 -1.913 10.571 1.00 97.19 98 ASP A C 1
ATOM 783 O O . ASP A 1 98 ? -14.655 -0.847 11.178 1.00 97.19 98 ASP A O 1
ATOM 787 N N . PHE A 1 99 ? -13.320 -2.443 10.301 1.00 97.81 99 PHE A N 1
ATOM 788 C CA . PHE A 1 99 ? -12.041 -1.838 10.651 1.00 97.81 99 PHE A CA 1
ATOM 789 C C . PHE A 1 99 ? -11.815 -0.520 9.907 1.00 97.81 99 PHE A C 1
ATOM 791 O O . PHE A 1 99 ? -11.561 0.507 10.540 1.00 97.81 99 PHE A O 1
ATOM 798 N N . THR A 1 100 ? -11.970 -0.509 8.579 1.00 96.88 100 THR A N 1
ATOM 799 C CA . THR A 1 100 ? -11.757 0.705 7.775 1.00 96.88 100 THR A CA 1
ATOM 800 C C . THR A 1 100 ? -12.755 1.790 8.145 1.00 96.88 100 THR A C 1
ATOM 802 O O . THR A 1 100 ? -12.369 2.941 8.312 1.00 96.88 100 THR A O 1
ATOM 805 N N . LYS A 1 101 ? -14.019 1.428 8.402 1.00 97.81 101 LYS A N 1
ATOM 806 C CA . LYS A 1 101 ? -15.020 2.370 8.910 1.00 97.81 101 LYS A CA 1
ATOM 807 C C . LYS A 1 101 ? -14.613 2.974 10.253 1.00 97.81 101 LYS A C 1
ATOM 809 O O . LYS A 1 101 ? -14.835 4.162 10.466 1.00 97.81 101 LYS A O 1
ATOM 814 N N . ALA A 1 102 ? -14.053 2.179 11.167 1.00 97.94 102 ALA A N 1
ATOM 815 C CA . ALA A 1 102 ? -13.604 2.694 12.455 1.00 97.94 102 ALA A CA 1
ATOM 816 C C . ALA A 1 102 ? -12.452 3.699 12.295 1.00 97.94 102 ALA A C 1
ATOM 818 O O . ALA A 1 102 ? -12.495 4.765 12.909 1.00 97.94 102 ALA A O 1
ATOM 819 N N . LEU A 1 103 ? -11.478 3.405 11.427 1.00 97.56 103 LEU A N 1
ATOM 820 C CA . LEU A 1 103 ? -10.399 4.338 11.094 1.00 97.56 103 LEU A CA 1
ATOM 821 C C . LEU A 1 103 ? -10.918 5.621 10.429 1.00 97.56 103 LEU A C 1
ATOM 823 O O . LEU A 1 103 ? -10.482 6.714 10.789 1.00 97.56 103 LEU A O 1
ATOM 827 N N . ASP A 1 104 ? -11.854 5.505 9.488 1.00 96.88 104 ASP A N 1
ATOM 828 C CA . ASP A 1 104 ? -12.404 6.648 8.756 1.00 96.88 104 ASP A CA 1
ATOM 829 C C . ASP A 1 104 ? -13.204 7.582 9.672 1.00 96.88 104 ASP A C 1
ATOM 831 O O . ASP A 1 104 ? -13.019 8.800 9.624 1.00 96.88 104 ASP A O 1
ATOM 835 N N . GLU A 1 105 ? -14.053 7.038 10.552 1.00 97.69 105 GLU A N 1
ATOM 836 C CA . GLU A 1 105 ? -14.777 7.848 11.540 1.00 97.69 105 GLU A CA 1
ATOM 837 C C . GLU A 1 105 ? -13.816 8.507 12.538 1.00 97.69 105 GLU A C 1
ATOM 839 O O . GLU A 1 105 ? -13.982 9.688 12.851 1.00 97.69 105 GLU A O 1
ATOM 844 N N . ALA A 1 106 ? -12.771 7.797 12.982 1.00 97.38 106 ALA A N 1
ATOM 845 C CA . ALA A 1 106 ? -11.751 8.369 13.857 1.00 97.38 106 ALA A CA 1
ATOM 846 C C . ALA A 1 106 ? -11.058 9.575 13.203 1.00 97.38 106 ALA A C 1
ATOM 848 O O . ALA A 1 106 ? -11.074 10.676 13.758 1.00 97.38 106 ALA A O 1
ATOM 849 N N . ARG A 1 107 ? -10.538 9.402 11.979 1.00 96.06 107 ARG A N 1
ATOM 850 C CA . ARG A 1 107 ? -9.874 10.466 11.203 1.00 96.06 107 ARG A CA 1
ATOM 851 C C . ARG A 1 107 ? -10.807 11.635 10.912 1.00 96.06 107 ARG A C 1
ATOM 853 O O . ARG A 1 107 ? -10.384 12.788 10.937 1.00 96.06 107 ARG A O 1
ATOM 860 N N . LYS A 1 108 ? -12.081 11.368 10.627 1.00 96.44 108 LYS A N 1
ATOM 861 C CA . LYS A 1 108 ? -13.082 12.411 10.377 1.00 96.44 108 LYS A CA 1
ATOM 862 C C . LYS A 1 108 ? -13.327 13.275 11.613 1.00 96.44 108 LYS A C 1
ATOM 864 O O . LYS A 1 108 ? -13.504 14.480 11.471 1.00 96.44 108 LYS A O 1
ATOM 869 N N . LEU A 1 109 ? -13.358 12.677 12.803 1.00 95.44 109 LEU A N 1
ATOM 870 C CA . LEU A 1 109 ? -13.566 13.382 14.072 1.00 95.44 109 LEU A CA 1
ATOM 871 C C . LEU A 1 109 ? -12.310 14.128 14.539 1.00 95.44 109 LEU A C 1
ATOM 873 O O . LEU A 1 109 ? -12.429 15.238 15.059 1.00 95.44 109 LEU A O 1
ATOM 877 N N . GLU A 1 110 ? -11.133 13.544 14.304 1.00 93.75 110 GLU A N 1
ATOM 878 C CA . GLU A 1 110 ? -9.817 14.161 14.529 1.00 93.75 110 GLU A CA 1
ATOM 879 C C . GLU A 1 110 ? -9.645 15.424 13.669 1.00 93.75 110 GLU A C 1
ATOM 881 O O . GLU A 1 110 ? -9.219 16.461 14.166 1.00 93.75 110 GLU A O 1
ATOM 886 N N . ASN A 1 111 ? -10.055 15.373 12.396 1.00 92.81 111 ASN A N 1
ATOM 887 C CA . ASN A 1 111 ? -9.880 16.474 11.440 1.00 92.81 111 ASN A CA 1
ATOM 888 C C . ASN A 1 111 ? -11.062 17.460 11.372 1.00 92.81 111 ASN A C 1
ATOM 890 O O . ASN A 1 111 ? -11.058 18.374 10.545 1.00 92.81 111 ASN A O 1
ATOM 894 N N . ARG A 1 112 ? -12.106 17.284 12.192 1.00 91.88 112 ARG A N 1
ATOM 895 C CA . ARG A 1 112 ? -13.271 18.184 12.195 1.00 91.88 112 ARG A CA 1
ATOM 896 C C . ARG A 1 112 ? -12.936 19.519 12.864 1.00 91.88 112 ARG A C 1
ATOM 898 O O . ARG A 1 112 ? -12.040 19.609 13.692 1.00 91.88 112 ARG A O 1
ATOM 905 N N . THR A 1 113 ? -13.714 20.557 12.562 1.00 86.94 113 THR A N 1
ATOM 906 C CA . THR A 1 113 ? -13.692 21.827 13.301 1.00 86.94 113 THR A CA 1
ATOM 907 C C . THR A 1 113 ? -15.081 22.112 13.898 1.00 86.94 113 THR A C 1
ATOM 909 O O . THR A 1 113 ? -16.042 22.218 13.130 1.00 86.94 113 THR A O 1
ATOM 912 N N . PRO A 1 114 ? -15.231 22.216 15.236 1.00 86.88 114 PRO A N 1
ATOM 913 C CA . PRO A 1 114 ? -14.213 21.931 16.253 1.00 86.88 114 PRO A CA 1
ATOM 914 C C . PRO A 1 114 ? -13.824 20.445 16.265 1.00 86.88 114 PRO A C 1
ATOM 916 O O . PRO A 1 114 ? -14.628 19.584 15.881 1.00 86.88 114 PRO A O 1
ATOM 919 N N . LYS A 1 115 ? -12.591 20.161 16.696 1.00 90.00 115 LYS A N 1
ATOM 920 C CA . LYS A 1 115 ? -12.088 18.793 16.830 1.00 90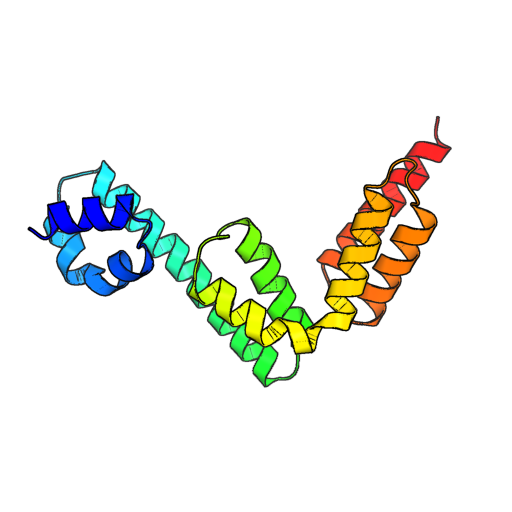.00 115 LYS A CA 1
ATOM 921 C C . LYS A 1 115 ? -12.882 18.048 17.894 1.00 90.00 115 LYS A C 1
ATOM 923 O O . LYS A 1 115 ? -13.337 18.634 18.874 1.00 90.00 115 LYS A O 1
ATOM 928 N N . GLN A 1 116 ? -13.073 16.749 17.692 1.00 91.88 116 GLN A N 1
ATOM 929 C CA . GLN A 1 116 ? -13.769 15.883 18.648 1.00 91.88 116 GLN A CA 1
ATOM 930 C C . GLN A 1 116 ? -12.828 14.780 19.127 1.00 91.88 116 GLN A C 1
ATOM 932 O O . GLN A 1 116 ? -13.103 13.596 18.938 1.00 91.88 116 GLN A O 1
ATOM 937 N N . THR A 1 117 ? -11.713 15.182 19.739 1.00 90.19 117 THR A N 1
ATOM 938 C CA . THR A 1 117 ? -10.602 14.316 20.176 1.00 90.19 117 THR A CA 1
ATOM 939 C C . THR A 1 117 ? -11.074 13.120 21.003 1.00 90.19 117 THR A C 1
ATOM 941 O O . THR A 1 117 ? -10.751 11.984 20.669 1.00 90.19 117 THR A O 1
ATOM 944 N N . GLY A 1 118 ? -11.951 13.318 21.994 1.00 91.31 118 GLY A N 1
ATOM 945 C CA . GLY A 1 118 ? -12.498 12.209 22.790 1.00 91.31 118 GLY A CA 1
ATOM 946 C C . GLY A 1 118 ? -13.291 11.180 21.967 1.00 91.31 118 GLY A C 1
ATOM 947 O O . GLY A 1 118 ? -13.175 9.975 22.187 1.00 91.31 118 GLY A O 1
ATOM 948 N N . SER A 1 119 ? -14.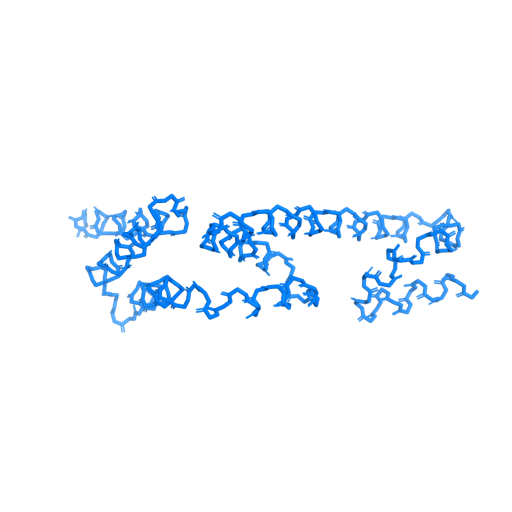059 11.636 20.972 1.00 94.44 119 SER A N 1
ATOM 949 C CA . SER A 1 119 ? -14.794 10.730 20.076 1.00 94.44 119 SER A CA 1
ATOM 950 C C . SER A 1 119 ? -13.861 10.059 19.064 1.00 94.44 119 SER A C 1
ATOM 952 O O . SER A 1 119 ? -14.022 8.872 18.785 1.00 94.44 119 SER A O 1
ATOM 954 N N . ALA A 1 120 ? -12.867 10.786 18.546 1.00 96.12 120 ALA A N 1
ATOM 955 C CA . ALA A 1 120 ? -11.838 10.239 17.666 1.00 96.12 120 ALA A CA 1
ATOM 956 C C . ALA A 1 120 ? -11.049 9.117 18.360 1.00 96.12 120 ALA A C 1
ATOM 958 O O . ALA A 1 120 ? -10.886 8.039 17.790 1.00 96.12 120 ALA A O 1
ATOM 959 N N . LEU A 1 121 ? -10.651 9.326 19.621 1.00 96.12 121 LEU A N 1
ATOM 960 C CA . LEU A 1 121 ? -9.958 8.325 20.432 1.00 96.12 121 LEU A CA 1
ATOM 961 C C . LEU A 1 121 ? -10.800 7.057 20.612 1.00 96.12 121 LEU A C 1
ATOM 963 O O . LEU A 1 121 ? -10.290 5.956 20.425 1.00 96.12 121 LEU A O 1
ATOM 967 N N . ALA A 1 122 ? -12.094 7.192 20.915 1.00 97.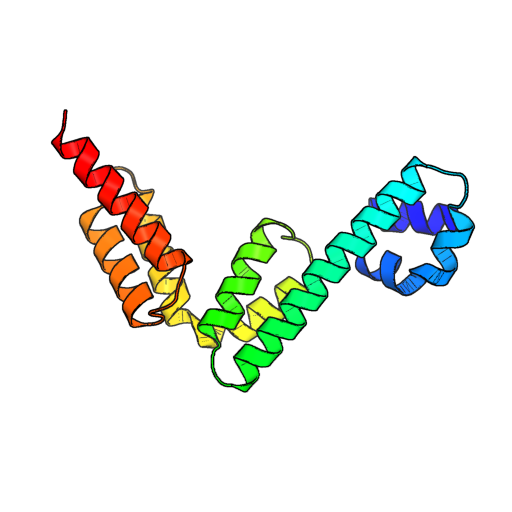12 122 ALA A N 1
ATOM 968 C CA . ALA A 1 122 ? -12.987 6.041 21.057 1.00 97.12 122 ALA A CA 1
ATOM 969 C C . ALA A 1 122 ? -13.066 5.197 19.769 1.00 97.12 122 ALA A C 1
ATOM 971 O O . ALA A 1 122 ? -13.061 3.966 19.828 1.00 97.12 122 ALA A O 1
ATOM 972 N N . TRP A 1 123 ? -13.093 5.841 18.598 1.00 98.06 123 TRP A N 1
ATOM 973 C CA . TRP A 1 123 ? -13.084 5.138 17.314 1.00 98.06 123 TRP A CA 1
ATOM 974 C C . TRP A 1 123 ? -11.735 4.496 16.987 1.00 98.06 123 TRP A C 1
ATOM 976 O O . TRP A 1 123 ? -11.719 3.367 16.495 1.00 98.06 123 TRP A O 1
ATOM 986 N N . TYR A 1 124 ? -10.613 5.142 17.316 1.00 98.00 124 TYR A N 1
ATOM 987 C CA . TYR A 1 124 ? -9.299 4.513 17.176 1.00 98.00 124 TYR A CA 1
ATOM 988 C C . TYR A 1 124 ? -9.123 3.307 18.108 1.00 98.00 124 TYR A C 1
ATOM 990 O O . TYR A 1 124 ? -8.597 2.280 17.682 1.00 98.00 124 TYR A O 1
ATOM 998 N N . LEU A 1 125 ? -9.624 3.377 19.345 1.00 97.19 125 LEU A N 1
ATOM 999 C CA . LEU A 1 125 ? -9.641 2.236 20.265 1.00 97.19 125 LEU A CA 1
ATOM 1000 C C . LEU A 1 125 ? -10.497 1.089 19.722 1.00 97.19 125 LEU A C 1
ATOM 1002 O O . LEU A 1 125 ? -10.082 -0.062 19.789 1.00 97.19 125 LEU A O 1
ATOM 1006 N N . LYS A 1 126 ? -11.649 1.392 19.113 1.00 97.62 126 LYS A N 1
ATOM 1007 C CA . LYS A 1 126 ? -12.463 0.386 18.421 1.00 97.62 126 LYS A CA 1
ATOM 1008 C C . LYS A 1 126 ? -11.725 -0.249 17.239 1.00 97.62 126 LYS A C 1
ATOM 1010 O O . LYS A 1 126 ? -11.821 -1.456 17.051 1.00 97.62 126 LYS A O 1
ATOM 1015 N N . ALA A 1 127 ? -10.989 0.532 16.449 1.00 97.50 127 ALA A N 1
ATOM 1016 C CA . ALA A 1 127 ? -10.152 -0.019 15.384 1.00 97.50 127 ALA A CA 1
ATOM 1017 C C . ALA A 1 127 ? -9.064 -0.952 15.951 1.00 97.50 127 ALA A C 1
ATOM 1019 O O . ALA A 1 127 ? -8.823 -2.016 15.386 1.00 97.50 127 ALA A O 1
ATOM 1020 N N . GLY A 1 128 ? -8.468 -0.593 17.095 1.00 96.25 128 GLY A N 1
ATOM 1021 C CA . GLY A 1 128 ? -7.527 -1.440 17.832 1.00 96.25 128 GLY A CA 1
ATOM 1022 C C . GLY A 1 128 ? -8.161 -2.705 18.423 1.00 96.25 128 GLY A C 1
ATOM 1023 O O . GLY A 1 128 ? -7.520 -3.744 18.440 1.00 96.25 128 GLY A O 1
ATOM 1024 N N . ASP A 1 129 ? -9.421 -2.669 18.850 1.00 97.19 129 ASP A N 1
ATOM 1025 C CA . ASP A 1 129 ? -10.146 -3.870 19.290 1.00 97.19 129 ASP A CA 1
ATOM 1026 C C . ASP A 1 129 ? -10.368 -4.856 18.127 1.00 97.19 129 ASP A C 1
ATOM 1028 O O . ASP A 1 129 ? -10.126 -6.055 18.263 1.00 97.19 129 ASP A O 1
ATOM 1032 N N . ILE A 1 130 ? -10.731 -4.343 16.943 1.00 96.69 130 ILE A N 1
ATOM 1033 C CA . ILE A 1 130 ? -10.906 -5.151 15.722 1.00 96.69 130 ILE A CA 1
ATOM 1034 C C . ILE A 1 130 ? -9.561 -5.710 15.225 1.00 96.69 130 ILE A C 1
ATOM 1036 O O . ILE A 1 130 ? -9.469 -6.877 14.835 1.00 96.69 130 ILE A O 1
ATOM 1040 N N . HIS A 1 131 ? -8.508 -4.887 15.236 1.00 96.38 131 HIS A N 1
ATOM 1041 C CA . HIS A 1 131 ? -7.160 -5.270 14.825 1.00 96.38 131 HIS A CA 1
ATOM 1042 C C . HIS A 1 131 ? -6.101 -4.805 15.848 1.00 96.38 131 HIS A C 1
ATOM 1044 O O . HIS A 1 131 ? -5.493 -3.746 15.675 1.00 96.38 131 HIS A O 1
ATOM 1050 N N . PRO A 1 132 ? -5.803 -5.620 16.883 1.00 94.69 132 PRO A N 1
ATOM 1051 C CA . PRO A 1 132 ? -4.909 -5.229 17.986 1.00 94.69 132 PRO A CA 1
ATOM 1052 C C . PRO A 1 132 ? -3.480 -4.865 17.584 1.00 94.69 132 PRO A C 1
ATOM 1054 O O . PRO A 1 132 ? -2.814 -4.085 18.264 1.00 94.69 132 PRO A O 1
ATOM 1057 N N . THR A 1 133 ? -2.999 -5.414 16.470 1.00 93.56 133 THR A N 1
ATOM 1058 C CA . THR A 1 133 ? -1.653 -5.150 15.948 1.00 93.56 133 THR A CA 1
ATOM 1059 C C . THR A 1 133 ? -1.623 -4.046 14.887 1.00 93.56 133 THR A C 1
ATOM 1061 O O . THR A 1 133 ? -0.609 -3.912 14.207 1.00 93.56 133 THR A O 1
ATOM 1064 N N . SER A 1 134 ? -2.712 -3.288 14.714 1.00 96.25 134 SER A N 1
ATOM 1065 C CA . SER A 1 134 ? -2.781 -2.190 13.745 1.00 96.25 134 SER A CA 1
ATOM 1066 C C . SER A 1 134 ? -1.835 -1.055 14.129 1.00 96.25 134 SER A C 1
ATOM 1068 O O . SER A 1 134 ? -1.982 -0.440 15.190 1.00 96.25 134 SER A O 1
ATOM 1070 N N . THR A 1 135 ? -0.900 -0.724 13.244 1.00 95.88 135 THR A N 1
ATOM 1071 C CA . THR A 1 135 ? -0.039 0.450 13.400 1.00 95.88 135 THR A CA 1
ATOM 1072 C C . THR A 1 135 ? -0.818 1.728 13.095 1.00 95.88 135 THR A C 1
ATOM 1074 O O . THR A 1 135 ? -0.612 2.740 13.763 1.00 95.88 135 THR A O 1
ATOM 1077 N N . MET A 1 136 ? -1.779 1.681 12.167 1.00 95.94 136 MET A N 1
ATOM 1078 C CA . MET A 1 136 ? -2.677 2.793 11.850 1.00 95.94 136 MET A CA 1
ATOM 1079 C C . MET A 1 136 ? -3.528 3.218 13.051 1.00 95.94 136 MET A C 1
ATOM 1081 O O . MET A 1 136 ? -3.629 4.417 13.327 1.00 95.94 136 MET A O 1
ATOM 1085 N N . ALA A 1 137 ? -4.128 2.261 13.768 1.00 96.75 137 ALA A N 1
ATOM 1086 C CA . ALA A 1 137 ? -4.924 2.560 14.957 1.00 96.75 137 ALA A CA 1
ATOM 1087 C C . ALA A 1 137 ? -4.043 3.117 16.082 1.00 96.75 137 ALA A C 1
ATOM 1089 O O . ALA A 1 137 ? -4.362 4.161 16.644 1.00 96.75 137 ALA A O 1
ATOM 1090 N N . GLN A 1 138 ? -2.900 2.479 16.360 1.00 96.81 138 GLN A N 1
ATOM 1091 C CA . GLN A 1 138 ? -1.960 2.925 17.395 1.00 96.81 138 GLN A CA 1
ATOM 1092 C C . GLN A 1 138 ? -1.412 4.332 17.119 1.00 96.81 138 GLN A C 1
ATOM 1094 O O . GLN A 1 138 ? -1.386 5.169 18.018 1.00 96.81 138 GLN A O 1
ATOM 1099 N N . ALA A 1 139 ? -1.042 4.629 15.871 1.00 96.12 139 ALA A N 1
ATOM 1100 C CA . ALA A 1 139 ? -0.588 5.961 15.482 1.00 96.12 139 ALA A CA 1
ATOM 1101 C C . ALA A 1 139 ? -1.694 7.017 15.645 1.00 96.12 139 ALA A C 1
ATOM 1103 O O . ALA A 1 139 ? -1.412 8.141 16.050 1.00 96.12 139 ALA A O 1
ATOM 1104 N N . GLY A 1 140 ? -2.949 6.664 15.347 1.00 95.50 140 GLY A N 1
ATOM 1105 C CA . GLY A 1 140 ? -4.106 7.528 15.586 1.00 95.50 140 GLY A CA 1
ATOM 1106 C C . GLY A 1 140 ? -4.357 7.810 17.064 1.00 95.50 140 GLY A C 1
ATOM 1107 O O . GLY A 1 140 ? -4.526 8.966 17.443 1.00 95.50 140 GLY A O 1
ATOM 1108 N N . ILE A 1 141 ? -4.305 6.772 17.905 1.00 96.31 141 ILE A N 1
ATOM 1109 C CA . ILE A 1 141 ? -4.393 6.898 19.368 1.00 96.31 141 ILE A CA 1
ATOM 1110 C C . ILE A 1 141 ? -3.327 7.870 19.871 1.00 96.31 141 ILE A C 1
ATOM 1112 O O . ILE A 1 141 ? -3.661 8.812 20.584 1.00 96.31 141 ILE A O 1
ATOM 1116 N N . GLN A 1 142 ? -2.069 7.673 19.464 1.00 95.88 142 GLN A N 1
ATOM 1117 C CA . GLN A 1 142 ? -0.963 8.508 19.923 1.00 95.88 142 GLN A CA 1
ATOM 1118 C C . GLN A 1 142 ? -1.145 9.975 19.519 1.00 95.88 142 GLN A C 1
ATOM 1120 O O . GLN A 1 142 ? -1.033 10.843 20.376 1.00 95.88 142 GLN A O 1
ATOM 1125 N N . ARG A 1 143 ? -1.504 10.256 18.256 1.00 95.12 143 ARG A N 1
ATOM 1126 C CA . ARG A 1 143 ? -1.744 11.636 17.792 1.00 95.12 143 ARG A CA 1
ATOM 1127 C C . ARG A 1 143 ? -2.818 12.346 18.608 1.00 95.12 143 ARG A C 1
ATOM 1129 O O . ARG A 1 143 ? -2.629 13.490 19.002 1.00 95.12 143 ARG A O 1
ATOM 1136 N N . VAL A 1 144 ? -3.936 11.666 18.861 1.00 93.94 144 VAL A N 1
ATOM 1137 C CA . VAL A 1 144 ? -5.042 12.248 19.627 1.00 93.94 144 VAL A CA 1
ATOM 1138 C C . VAL A 1 144 ? -4.659 12.439 21.096 1.00 93.94 144 VAL A C 1
ATOM 1140 O O . VAL A 1 144 ? -5.038 13.449 21.683 1.00 93.94 144 VAL A O 1
ATOM 1143 N N . LEU A 1 145 ? -3.902 11.509 21.694 1.00 92.88 145 LEU A N 1
ATOM 1144 C CA . LEU A 1 145 ? -3.383 11.682 23.055 1.00 92.88 145 LEU A CA 1
ATOM 1145 C C . LEU A 1 145 ? -2.448 12.886 23.154 1.00 92.88 145 LEU A C 1
ATOM 1147 O O . LEU A 1 145 ? -2.618 13.697 24.058 1.00 92.88 145 LEU A O 1
ATOM 1151 N N . ASP A 1 146 ? -1.484 12.999 22.243 1.00 92.19 146 ASP A N 1
ATOM 1152 C CA . ASP A 1 146 ? -0.521 14.100 22.239 1.00 92.19 146 ASP A CA 1
ATOM 1153 C C . ASP A 1 146 ? -1.243 15.443 22.110 1.00 92.19 146 ASP A C 1
ATOM 1155 O O . ASP A 1 146 ? -0.950 16.377 22.851 1.00 92.19 146 ASP A O 1
ATOM 1159 N N . GLU A 1 147 ? -2.244 15.522 21.231 1.00 88.12 147 GLU A N 1
ATOM 1160 C CA . GLU A 1 147 ? -3.060 16.721 21.075 1.00 88.12 147 GLU A CA 1
ATOM 1161 C C . GLU A 1 147 ? -3.778 17.103 22.379 1.00 88.12 147 GLU A C 1
ATOM 1163 O O . GLU A 1 147 ? -3.594 18.221 22.855 1.00 88.12 147 GLU A O 1
ATOM 1168 N N . VAL A 1 148 ? -4.496 16.171 23.017 1.00 86.50 148 VAL A N 1
ATOM 1169 C CA . VAL A 1 148 ? -5.196 16.428 24.292 1.00 86.50 148 VAL A CA 1
ATOM 1170 C C . VAL A 1 148 ? -4.224 16.875 25.389 1.00 86.50 148 VAL A C 1
ATOM 1172 O O . VAL A 1 148 ? -4.483 17.849 26.091 1.00 86.50 148 VAL A O 1
ATOM 1175 N N . LEU A 1 149 ? -3.076 16.203 25.513 1.00 85.25 149 LEU A N 1
ATOM 1176 C CA . LEU A 1 149 ? -2.070 16.528 26.527 1.00 85.25 149 LEU A CA 1
ATOM 1177 C C . LEU A 1 149 ? -1.388 17.886 26.286 1.00 85.25 149 LEU A C 1
ATOM 1179 O O . LEU A 1 149 ? -0.883 18.484 27.235 1.00 85.25 149 LEU A O 1
ATOM 1183 N N . THR A 1 150 ? -1.356 18.371 25.042 1.00 79.25 150 THR A N 1
ATOM 1184 C CA . THR A 1 150 ? -0.829 19.706 24.706 1.00 79.25 150 THR A CA 1
ATOM 1185 C C . THR A 1 150 ? -1.871 20.821 24.811 1.00 79.25 150 THR A C 1
ATOM 1187 O O . THR A 1 150 ? -1.501 21.938 25.168 1.00 79.25 150 THR A O 1
ATOM 1190 N N . GLU A 1 151 ? -3.154 20.544 24.552 1.00 60.06 151 GLU A N 1
ATOM 1191 C CA . GLU A 1 151 ? -4.253 21.508 24.730 1.00 60.06 151 GLU A CA 1
ATOM 1192 C C . GLU A 1 151 ? -4.506 21.832 26.212 1.00 60.06 151 GLU A C 1
ATOM 1194 O O . GLU A 1 151 ? -4.744 22.990 26.541 1.00 60.06 151 GLU A O 1
ATOM 1199 N N . ASP A 1 152 ? -4.366 20.856 27.117 1.00 54.91 152 ASP A N 1
ATOM 1200 C CA . ASP A 1 152 ? -4.507 21.066 28.571 1.00 54.91 152 ASP A CA 1
ATOM 1201 C C . ASP A 1 152 ? -3.301 21.801 29.211 1.00 54.91 152 ASP A C 1
ATOM 1203 O O . ASP A 1 152 ? -3.307 22.104 30.407 1.00 54.91 152 ASP A O 1
ATOM 1207 N N . GLY A 1 153 ? -2.246 22.071 28.430 1.00 47.94 153 GLY A N 1
ATOM 1208 C CA . GLY A 1 153 ? -0.986 22.674 28.878 1.00 47.94 153 GLY A CA 1
ATOM 1209 C C . GLY A 1 153 ? -0.807 24.170 28.583 1.00 47.94 153 GLY A C 1
ATOM 1210 O O . GLY A 1 153 ? 0.261 24.696 28.903 1.00 47.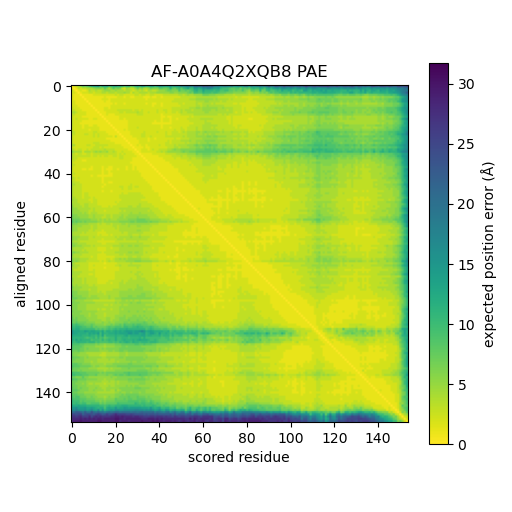94 153 GLY A O 1
ATOM 1211 N N . ASN A 1 154 ? -1.799 24.843 27.983 1.00 40.59 154 ASN A N 1
ATOM 1212 C CA . ASN A 1 154 ? -1.755 26.268 27.609 1.00 40.59 154 ASN A CA 1
ATOM 1213 C C . ASN A 1 154 ? -2.875 27.090 28.262 1.00 40.59 154 ASN A C 1
ATOM 1215 O O . ASN A 1 154 ? -4.061 26.785 28.014 1.00 40.59 154 ASN A O 1
#

Foldseek 3Di:
DLQVVLVVCVVVVVLVVLLVCVVVNVVVCPPPPVSNVVSVVSNVLVVVVVVLQVVLVVCVVVVNLVVSLLSLVVSCVVVVPDPVSVVVNVVSCVVCVQLVVLLVQLVCQCPDVVHPLVRSLVSLVSSCVVPVPRPSSVVSNVVSVVVVVVVVVD

pLDDT: mean 93.95, std 7.81, range [40.59, 98.06]

Secondary structure (DSSP, 8-state):
-HHHHHHHHHHTT-HHHHHHTHHHHHHHTTT-HHHHHHHHHHHHHHHHHHHHHHHHHHHHHTT-HHHHHHHHHHHHHH-TT-HHHHHHHHHHGGGSHHHHHHHHHHHHHHTSSS--HHHHHHHHHHHHHH-TT-HHHHHHHHHHHHHHHHHTT-

Nearest PDB structures (foldseek):
  5fzr-assembly1_B  TM=4.624E-01  e=3.484E-01  synthetic construct
  5fzr-assembly2_D  TM=4.609E-01  e=5.487E-01  synthetic construct
  4ga0-assembly1_A  TM=3.813E-01  e=2.103E-01  Homo sapiens
  8sxg-assembly1_C  TM=4.271E-01  e=3.484E-01  Pseudomonas aeruginosa
  8cus-assembly1_A  TM=4.509E-01  e=5.771E-01  synthetic construct

Radius of gyration: 20.63 Å; Cα contacts (8 Å, |Δi|>4): 133; chains: 1; bounding box: 39×44×61 Å